Protein AF-A0A9N8DQ97-F1 (afdb_monomer)

Nearest PDB structures (foldseek):
  4y21-assembly1_A  TM=1.994E-01  e=3.669E+00  Rattus norvegicus

Solvent-accessible surface area (backbone atoms only — not comparable to full-atom values): 8991 Å² total; per-residue (Å²): 133,57,67,62,67,54,42,73,73,44,46,84,38,86,92,31,67,88,58,54,68,71,61,48,48,53,50,51,49,53,49,51,49,53,51,52,53,50,52,52,46,58,50,49,53,50,53,50,52,55,51,48,42,69,78,54,60,84,71,64,44,46,99,83,71,44,73,38,59,82,91,30,70,42,50,58,49,49,54,51,38,52,74,69,44,42,72,74,81,33,54,76,64,56,55,42,70,72,40,74,64,43,64,76,41,57,69,72,58,48,55,52,51,55,54,50,52,53,50,49,51,55,48,53,51,44,30,73,75,34,75,67,29,42,52,49,51,54,49,48,52,50,49,53,51,52,46,57,56,48,65,66,53,75,82,109

Secondary structure (DSSP, 8-state):
--HHHHHHHHTTSTTTTT--HHHHHHHHHHHHHHHHHHHHHHHHHHHHHHHHHHHSPPPSB-TTSPBPSTTSHHHHHHHHHHHTTHHHHS-HHHHHHT-HHHHTS-HHHHHHHHHHHHHHHHHHHHHHH-HHHHHHHHHHHHHHHHHHHHHTTTT-

Radius of gyration: 24.28 Å; Cα contacts (8 Å, |Δi|>4): 64; chains: 1; bounding box: 50×43×61 Å

Organism: NCBI:txid568900

Foldseek 3Di:
DQLVVVCVVCCPPPVNVPPDSVNSNVVVVVVVVVVVVVVVVVVVVVVVVVVVCVVPPDDQADPVRAGDCPPFPLLVVLLVCVVVVVVVVDPLVCVCVVDPSSVSDDSVVSVVSNVVSVVVVVLVVCLVPDPVSVVVVVVVVVVVVVVVVVVVVVVD

Sequence (156 aa):
MKAKDVFEHYQDEAAFEKVPWKNFSDRLKRLRNKVVDKNNRSKRDADALVHDRKIYPTQTHNEQGQLRWHGSEAEKLLEKDVDEEKHISMTKIELYNSRLEYQHFNLRVFRGHVYQELKKRKFLAYCKTTKRGKEYGAQQLIINKRRAEAEGSEQS

pLDDT: mean 85.17, std 11.37, range [38.19, 96.69]

Structure (mmCIF, N/CA/C/O backbone):
data_AF-A0A9N8DQ97-F1
#
_entry.id   AF-A0A9N8DQ97-F1
#
loop_
_atom_site.group_PDB
_atom_site.id
_atom_site.type_symbol
_atom_site.label_atom_id
_atom_site.label_alt_id
_atom_site.label_comp_id
_atom_site.label_asym_id
_atom_site.label_entity_id
_atom_site.label_seq_id
_atom_site.pdbx_PDB_ins_code
_atom_site.Cartn_x
_atom_site.Cartn_y
_atom_site.Cartn_z
_atom_site.occupancy
_atom_site.B_iso_or_equiv
_atom_site.auth_seq_id
_atom_site.auth_comp_id
_atom_site.auth_asym_id
_atom_site.auth_atom_id
_atom_site.pdbx_PDB_model_num
ATOM 1 N N . MET A 1 1 ? 6.169 -1.884 -37.553 1.00 71.38 1 MET A N 1
ATOM 2 C CA . MET A 1 1 ? 7.435 -1.193 -37.883 1.00 71.38 1 MET A CA 1
ATOM 3 C C . MET A 1 1 ? 8.509 -2.223 -38.209 1.00 71.38 1 MET A C 1
ATOM 5 O O . MET A 1 1 ? 8.772 -3.109 -37.383 1.00 71.38 1 MET A O 1
ATOM 9 N N . LYS A 1 2 ? 9.062 -2.190 -39.426 1.00 84.94 2 LYS A N 1
ATOM 10 C CA . LYS A 1 2 ? 10.089 -3.152 -39.850 1.00 84.94 2 LYS A CA 1
ATOM 11 C C . LYS A 1 2 ? 11.401 -2.811 -39.145 1.00 84.94 2 LYS A C 1
ATOM 13 O O . LYS A 1 2 ? 11.596 -1.686 -38.710 1.00 84.94 2 LYS A O 1
ATOM 18 N N . ALA A 1 3 ? 12.287 -3.793 -38.975 1.00 85.56 3 ALA A N 1
ATOM 19 C CA . ALA A 1 3 ? 13.555 -3.564 -38.274 1.00 85.56 3 ALA A CA 1
ATOM 20 C C . ALA A 1 3 ? 14.411 -2.481 -38.955 1.00 85.56 3 ALA A C 1
ATOM 22 O O . ALA A 1 3 ? 15.163 -1.798 -38.272 1.00 85.56 3 ALA A O 1
ATOM 23 N N . LYS A 1 4 ? 14.256 -2.326 -40.277 1.00 87.44 4 LYS A N 1
ATOM 24 C CA . LYS A 1 4 ? 15.017 -1.391 -41.109 1.00 87.44 4 LYS A CA 1
ATOM 25 C C . LYS A 1 4 ? 14.626 0.049 -40.808 1.00 87.44 4 LYS A C 1
ATOM 27 O O . LYS A 1 4 ? 15.490 0.823 -40.431 1.00 87.44 4 LYS A O 1
ATOM 32 N N . ASP A 1 5 ? 13.324 0.319 -40.798 1.00 88.00 5 ASP A N 1
ATOM 33 C CA . ASP A 1 5 ? 12.757 1.618 -40.426 1.00 88.00 5 ASP A CA 1
ATOM 34 C C . ASP A 1 5 ? 13.199 2.058 -39.015 1.00 88.00 5 ASP A C 1
ATOM 36 O O . ASP A 1 5 ? 13.471 3.228 -38.780 1.00 88.00 5 ASP A O 1
ATOM 40 N N . VAL A 1 6 ? 13.301 1.114 -38.065 1.00 86.62 6 VAL A N 1
ATOM 41 C CA . VAL A 1 6 ? 13.784 1.412 -36.703 1.00 86.62 6 VAL A CA 1
ATOM 42 C C . VAL A 1 6 ? 15.281 1.736 -36.720 1.00 86.62 6 VAL A C 1
ATOM 44 O O . VAL A 1 6 ? 15.713 2.655 -36.041 1.00 86.62 6 VAL A O 1
ATOM 47 N N . PHE A 1 7 ? 16.088 0.987 -37.471 1.00 86.50 7 PHE A N 1
ATOM 48 C CA . PHE A 1 7 ? 17.532 1.217 -37.518 1.00 86.50 7 PHE A CA 1
ATOM 49 C C . PHE A 1 7 ? 17.883 2.537 -38.198 1.00 86.50 7 PHE A C 1
ATOM 51 O O . PHE A 1 7 ? 18.668 3.291 -37.646 1.00 86.50 7 PHE A O 1
ATOM 58 N N . GLU A 1 8 ? 17.258 2.846 -39.334 1.00 88.19 8 GLU A N 1
ATOM 59 C CA . GLU A 1 8 ? 17.475 4.107 -40.058 1.00 88.19 8 GLU A CA 1
ATOM 60 C C . GLU A 1 8 ? 17.164 5.333 -39.193 1.00 88.19 8 GLU A C 1
ATOM 62 O O . GLU A 1 8 ? 17.811 6.363 -39.333 1.00 88.19 8 GLU A O 1
ATOM 67 N N . HIS A 1 9 ? 16.216 5.209 -38.263 1.00 87.00 9 HIS A N 1
ATOM 68 C CA . HIS A 1 9 ? 15.859 6.286 -37.346 1.00 87.00 9 HIS A CA 1
ATOM 69 C C . HIS A 1 9 ? 16.869 6.491 -36.205 1.00 87.00 9 HIS A C 1
ATOM 71 O O . HIS A 1 9 ? 17.033 7.614 -35.742 1.00 87.00 9 HIS A O 1
ATOM 77 N N . TYR A 1 10 ? 17.532 5.425 -35.741 1.00 84.25 10 TYR A N 1
ATOM 78 C CA . TYR A 1 10 ? 18.405 5.462 -34.556 1.00 84.25 10 TYR A CA 1
ATOM 79 C C . TYR A 1 10 ? 19.900 5.298 -34.868 1.00 84.25 10 TYR A C 1
ATOM 81 O O . TYR A 1 10 ? 20.714 5.405 -33.956 1.00 84.25 10 TYR A O 1
ATOM 89 N N . GLN A 1 11 ? 20.285 5.023 -36.119 1.00 83.31 11 GLN A N 1
ATOM 90 C CA . GLN A 1 11 ? 21.677 4.735 -36.501 1.00 83.31 11 GLN A CA 1
ATOM 91 C C . GLN A 1 11 ? 22.644 5.896 -36.224 1.00 83.31 11 GLN A C 1
ATOM 93 O O . GLN A 1 11 ? 23.804 5.641 -35.913 1.00 83.31 11 GLN A O 1
ATOM 98 N N . ASP A 1 12 ? 22.156 7.138 -36.287 1.00 85.38 12 ASP A N 1
ATOM 99 C CA . ASP A 1 12 ? 22.960 8.352 -36.097 1.00 85.38 12 ASP A CA 1
ATOM 100 C C . ASP A 1 12 ? 23.070 8.776 -34.621 1.00 85.38 12 ASP A C 1
ATOM 102 O O . ASP A 1 12 ? 23.793 9.714 -34.282 1.00 85.38 12 ASP A O 1
ATOM 106 N N . GLU A 1 13 ? 22.373 8.095 -33.704 1.00 87.25 13 GLU A N 1
ATOM 107 C CA . GLU A 1 13 ? 22.544 8.344 -32.276 1.00 87.25 13 GLU A CA 1
ATOM 108 C C . GLU A 1 13 ? 23.869 7.753 -31.780 1.00 87.25 13 GLU A C 1
ATOM 110 O O . GLU A 1 13 ? 24.210 6.600 -32.057 1.00 87.25 13 GLU A O 1
ATOM 115 N N . ALA A 1 14 ? 24.579 8.497 -30.927 1.00 86.69 14 ALA A N 1
ATOM 116 C CA . ALA A 1 14 ? 25.852 8.065 -30.337 1.00 86.69 14 ALA A CA 1
ATOM 117 C C . ALA A 1 14 ? 25.774 6.695 -29.623 1.00 86.69 14 ALA A C 1
ATOM 119 O O . ALA A 1 14 ? 26.767 5.978 -29.511 1.00 86.69 14 ALA A O 1
ATOM 120 N N . ALA A 1 15 ? 24.586 6.294 -29.155 1.00 82.31 15 ALA A N 1
ATOM 121 C CA . ALA A 1 15 ? 24.353 4.988 -28.537 1.00 82.31 15 ALA A CA 1
ATOM 122 C C . ALA A 1 15 ? 24.395 3.804 -29.532 1.00 82.31 15 ALA A C 1
ATOM 124 O O . ALA A 1 15 ? 24.569 2.657 -29.109 1.00 82.31 15 ALA A O 1
ATOM 125 N N . PHE A 1 16 ? 24.248 4.061 -30.836 1.00 81.69 16 PHE A N 1
ATOM 126 C CA . PHE A 1 16 ? 24.131 3.054 -31.896 1.00 81.69 16 PHE A CA 1
ATOM 127 C C . PHE A 1 16 ? 25.207 3.157 -32.987 1.00 81.69 16 PHE A C 1
ATOM 129 O O . PHE A 1 16 ? 25.325 2.220 -33.775 1.00 81.69 16 PHE A O 1
ATOM 136 N N . GLU A 1 17 ? 26.056 4.190 -32.958 1.00 79.00 17 GLU A N 1
ATOM 137 C CA . GLU A 1 17 ? 27.155 4.456 -33.908 1.00 79.00 17 GLU A CA 1
ATOM 138 C C . GLU A 1 17 ? 28.036 3.221 -34.212 1.00 79.00 17 GLU A C 1
ATOM 140 O O . GLU A 1 17 ? 28.497 3.016 -35.332 1.00 79.00 17 GLU A O 1
ATOM 145 N N . LYS A 1 18 ? 28.243 2.341 -33.219 1.00 84.69 18 LYS A N 1
ATOM 146 C CA . LYS A 1 18 ? 29.079 1.127 -33.337 1.00 84.69 18 LYS A CA 1
ATOM 147 C C . LYS A 1 18 ? 28.289 -0.175 -33.469 1.00 84.69 18 LYS A C 1
ATOM 149 O O . LYS A 1 18 ? 28.853 -1.250 -33.257 1.00 84.69 18 LYS A O 1
ATOM 154 N N . VAL A 1 19 ? 26.986 -0.128 -33.746 1.00 84.44 19 VAL A N 1
ATOM 155 C CA . VAL A 1 19 ? 26.135 -1.324 -33.823 1.00 84.44 19 VAL A CA 1
ATOM 156 C C . VAL A 1 19 ? 25.870 -1.691 -35.286 1.00 84.44 19 VAL A C 1
ATOM 158 O O . VAL A 1 19 ? 25.058 -1.047 -35.943 1.00 84.44 19 VAL A O 1
ATOM 161 N N . PRO A 1 20 ? 26.465 -2.782 -35.807 1.00 88.56 20 PRO A N 1
ATOM 162 C CA . PRO A 1 20 ? 26.173 -3.244 -37.159 1.00 88.56 20 PRO A CA 1
ATOM 163 C C . PRO A 1 20 ? 24.703 -3.650 -37.324 1.00 88.56 20 PRO A C 1
ATOM 165 O O . PRO A 1 20 ? 24.128 -4.283 -36.432 1.00 88.56 20 PRO A O 1
ATOM 168 N N . TRP A 1 21 ? 24.138 -3.404 -38.510 1.00 85.44 21 TRP A N 1
ATOM 169 C CA . TRP A 1 21 ? 22.760 -3.762 -38.885 1.00 85.44 21 TRP A CA 1
ATOM 170 C C . TRP A 1 21 ? 22.365 -5.200 -38.499 1.00 85.44 21 TRP A C 1
ATOM 172 O O . TRP A 1 21 ? 21.312 -5.428 -37.899 1.00 85.44 21 TRP A O 1
ATOM 182 N N . LYS A 1 22 ? 23.237 -6.182 -38.774 1.00 87.50 22 LYS A N 1
ATOM 183 C CA . LYS A 1 22 ? 23.000 -7.595 -38.430 1.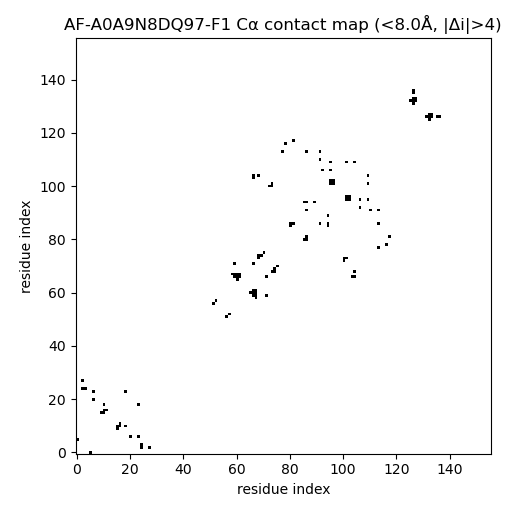00 87.50 22 LYS A CA 1
ATOM 184 C C . LYS A 1 22 ? 22.735 -7.766 -36.931 1.00 87.50 22 LYS A C 1
ATOM 186 O O . LYS A 1 22 ? 21.711 -8.323 -36.542 1.00 87.50 22 LYS A O 1
ATOM 191 N N . ASN A 1 23 ? 23.599 -7.186 -36.098 1.00 88.94 23 ASN A N 1
ATOM 192 C CA . ASN A 1 23 ? 23.476 -7.239 -34.644 1.00 88.94 23 ASN A CA 1
ATOM 193 C C . ASN A 1 23 ? 22.227 -6.502 -34.154 1.00 88.94 23 ASN A C 1
ATOM 195 O O . ASN A 1 23 ? 21.563 -6.981 -33.236 1.00 88.94 23 ASN A O 1
ATOM 199 N N . PHE A 1 24 ? 21.894 -5.358 -34.756 1.00 89.12 24 PHE A N 1
ATOM 200 C CA . PHE A 1 24 ? 20.691 -4.605 -34.413 1.00 89.12 24 PHE A CA 1
ATOM 201 C C . PHE A 1 24 ? 19.419 -5.415 -34.682 1.00 89.12 24 PHE A C 1
ATOM 203 O O . PHE A 1 24 ? 18.582 -5.567 -33.792 1.00 89.12 24 PHE A O 1
ATOM 210 N N . SER A 1 25 ? 19.299 -5.989 -35.882 1.00 90.62 25 SER A N 1
ATOM 211 C CA . SER A 1 25 ? 18.121 -6.759 -36.288 1.00 90.62 25 SER A CA 1
ATOM 212 C C . SER A 1 25 ? 17.887 -7.985 -35.390 1.00 90.62 25 SER A C 1
ATOM 214 O O . SER A 1 25 ? 16.769 -8.190 -34.905 1.00 90.62 25 SER A O 1
ATOM 216 N N . ASP A 1 26 ? 18.949 -8.732 -35.067 1.00 91.19 26 ASP A N 1
ATOM 217 C CA . ASP A 1 26 ? 18.892 -9.893 -34.175 1.00 91.19 26 ASP A CA 1
ATOM 218 C C . ASP A 1 26 ? 18.528 -9.494 -32.739 1.00 91.19 26 ASP A C 1
ATOM 220 O O . ASP A 1 26 ? 17.677 -10.125 -32.103 1.00 91.19 26 ASP A O 1
ATOM 224 N N . ARG A 1 27 ? 19.133 -8.419 -32.215 1.00 90.75 27 ARG A N 1
ATOM 225 C CA . ARG A 1 27 ? 18.832 -7.898 -30.871 1.00 90.75 27 ARG A CA 1
ATOM 226 C C . ARG A 1 27 ? 17.395 -7.392 -30.775 1.00 90.75 27 ARG A C 1
ATOM 228 O O . ARG A 1 27 ? 16.718 -7.706 -29.798 1.00 90.75 27 ARG A O 1
ATOM 235 N N . LEU A 1 28 ? 16.904 -6.678 -31.789 1.00 91.12 28 LEU A N 1
ATOM 236 C CA . LEU A 1 28 ? 15.529 -6.181 -31.841 1.00 91.12 28 LEU A CA 1
ATOM 237 C C . LEU A 1 28 ? 14.521 -7.334 -31.897 1.00 91.12 28 LEU A C 1
ATOM 239 O O . LEU A 1 28 ? 13.516 -7.304 -31.186 1.00 91.12 28 LEU A O 1
ATOM 243 N N . LYS A 1 29 ? 14.799 -8.383 -32.682 1.00 91.56 29 LYS A N 1
ATOM 244 C CA . LYS A 1 29 ? 13.977 -9.603 -32.713 1.00 91.56 29 LYS A CA 1
ATOM 245 C C . LYS A 1 29 ? 13.937 -10.282 -31.342 1.00 91.56 29 LYS A C 1
ATOM 247 O O . LYS A 1 29 ? 12.854 -10.567 -30.837 1.00 91.56 29 LYS A O 1
ATOM 252 N N . ARG A 1 30 ? 15.096 -10.482 -30.703 1.00 90.62 30 ARG A N 1
ATOM 253 C CA . ARG A 1 30 ? 15.182 -11.057 -29.347 1.00 90.62 30 ARG A CA 1
ATOM 254 C C . ARG A 1 30 ? 14.431 -10.216 -28.316 1.00 90.62 30 ARG A C 1
ATOM 256 O O . ARG A 1 30 ? 13.737 -10.774 -27.471 1.00 90.62 30 ARG A O 1
ATOM 263 N N . LEU A 1 31 ? 14.538 -8.889 -28.390 1.00 90.06 31 LEU A N 1
ATOM 264 C CA . LEU A 1 31 ? 13.819 -7.975 -27.505 1.00 90.06 31 LEU A CA 1
ATOM 265 C C . LEU A 1 31 ? 12.304 -8.097 -27.690 1.00 90.06 31 LEU A C 1
ATOM 267 O O . LEU A 1 31 ? 11.589 -8.237 -26.701 1.00 90.06 31 LEU A O 1
ATOM 271 N N . ARG A 1 32 ? 11.822 -8.097 -28.939 1.00 91.50 32 ARG A N 1
ATOM 272 C CA . ARG A 1 32 ? 10.397 -8.277 -29.257 1.00 91.50 32 ARG A CA 1
ATOM 273 C C . ARG A 1 32 ? 9.872 -9.601 -28.718 1.00 91.50 32 ARG A C 1
ATOM 275 O O . ARG A 1 32 ? 8.871 -9.588 -28.010 1.00 91.50 32 ARG A O 1
ATOM 282 N N . ASN A 1 33 ? 10.581 -10.701 -28.961 1.00 89.56 33 ASN A N 1
ATOM 283 C CA . ASN A 1 33 ? 10.213 -12.010 -28.419 1.00 89.56 33 ASN A CA 1
ATOM 284 C C . ASN A 1 33 ? 10.146 -11.967 -26.889 1.00 89.56 33 ASN A C 1
ATOM 286 O O . ASN A 1 33 ? 9.133 -12.330 -26.314 1.00 89.56 33 ASN A O 1
ATOM 290 N N . LYS A 1 34 ? 11.157 -11.395 -26.223 1.00 87.38 34 LYS A N 1
ATOM 291 C CA . LYS A 1 34 ? 11.168 -11.258 -24.760 1.00 87.38 34 LYS A CA 1
ATOM 292 C C . LYS A 1 34 ? 9.995 -10.427 -24.229 1.00 87.38 34 LYS A C 1
ATOM 294 O O . LYS A 1 34 ? 9.504 -10.709 -23.139 1.00 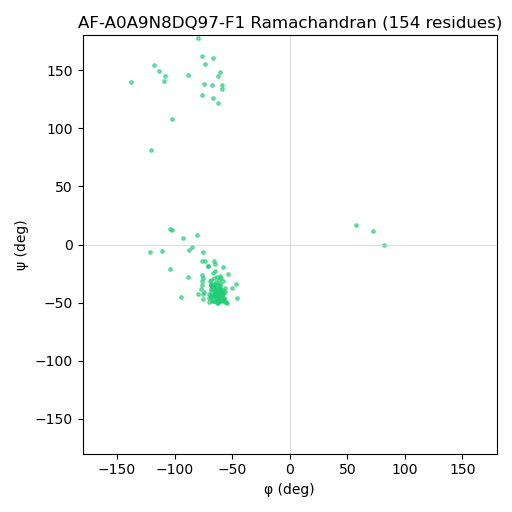87.38 34 LYS A O 1
ATOM 299 N N . VAL A 1 35 ? 9.569 -9.388 -24.948 1.00 86.00 35 VAL A N 1
ATOM 300 C CA . VAL A 1 35 ? 8.395 -8.579 -24.582 1.00 86.00 35 VAL A CA 1
ATOM 301 C C . VAL A 1 35 ? 7.106 -9.380 -24.770 1.00 86.00 35 VAL A C 1
ATOM 303 O O . VAL A 1 35 ? 6.288 -9.410 -23.854 1.00 86.00 35 VAL A O 1
ATOM 306 N N . VAL A 1 36 ? 6.950 -10.069 -25.904 1.00 83.44 36 VAL A N 1
ATOM 307 C CA . VAL A 1 36 ? 5.790 -10.930 -26.190 1.00 83.44 36 VAL A CA 1
ATOM 308 C C . VAL A 1 36 ? 5.687 -12.067 -25.172 1.00 83.44 36 VAL A C 1
ATOM 310 O O . VAL A 1 36 ? 4.633 -12.251 -24.569 1.00 83.44 36 VAL A O 1
ATOM 313 N N . ASP A 1 37 ? 6.787 -12.765 -24.897 1.00 78.44 37 ASP A N 1
ATOM 314 C CA . ASP A 1 37 ? 6.845 -13.858 -23.924 1.00 78.44 37 ASP A CA 1
ATOM 315 C C . ASP A 1 37 ? 6.501 -13.375 -22.513 1.00 78.44 37 ASP A C 1
ATOM 317 O O . ASP A 1 37 ? 5.727 -14.020 -21.803 1.00 78.44 37 ASP A O 1
ATOM 321 N N . LYS A 1 38 ? 7.019 -12.206 -22.106 1.00 73.75 38 LYS A N 1
ATOM 322 C CA . LYS A 1 38 ? 6.655 -11.575 -20.827 1.00 73.75 38 LYS A CA 1
ATOM 323 C C . LYS A 1 38 ? 5.169 -11.231 -20.762 1.00 73.75 38 LYS A C 1
ATOM 325 O O . LYS A 1 38 ? 4.560 -11.441 -19.715 1.00 73.75 38 LYS A O 1
ATOM 330 N N . ASN A 1 39 ? 4.596 -10.723 -21.851 1.00 74.56 39 ASN A N 1
ATOM 331 C CA . ASN A 1 39 ? 3.176 -10.389 -21.913 1.00 74.56 39 ASN A CA 1
ATOM 332 C C . ASN A 1 39 ? 2.306 -11.652 -21.797 1.00 74.56 39 ASN A C 1
ATOM 334 O O . ASN A 1 39 ? 1.365 -11.700 -21.009 1.00 74.56 39 ASN A O 1
ATOM 338 N N . ASN A 1 40 ? 2.691 -12.720 -22.498 1.00 80.25 40 ASN A N 1
ATOM 339 C CA . ASN A 1 40 ? 2.015 -14.013 -22.429 1.00 80.25 40 ASN A CA 1
ATOM 340 C C . ASN A 1 40 ? 2.158 -14.680 -21.060 1.00 80.25 40 ASN A C 1
ATOM 342 O O . ASN A 1 40 ? 1.240 -15.364 -20.620 1.00 80.25 40 ASN A O 1
ATOM 346 N N . ARG A 1 41 ? 3.291 -14.505 -20.371 1.00 78.19 41 ARG A N 1
ATOM 347 C CA . ARG A 1 41 ? 3.455 -14.982 -18.993 1.00 78.19 41 ARG A CA 1
ATOM 348 C C . ARG A 1 41 ? 2.514 -14.249 -18.039 1.00 78.19 41 ARG A C 1
ATOM 350 O O . ARG A 1 41 ? 1.780 -14.905 -17.323 1.00 78.19 41 ARG A O 1
ATOM 357 N N . SER A 1 42 ? 2.459 -12.916 -18.098 1.00 80.88 42 SER A N 1
ATOM 358 C CA . SER A 1 42 ? 1.554 -12.141 -17.235 1.00 80.88 42 SER A CA 1
ATOM 359 C C . SER A 1 42 ? 0.089 -12.539 -17.413 1.00 80.88 42 SER A C 1
ATOM 361 O O . SER A 1 42 ? -0.646 -12.583 -16.432 1.00 80.88 42 SER A O 1
ATOM 363 N N . LYS A 1 43 ? -0.336 -12.812 -18.654 1.00 86.25 43 LYS A N 1
ATOM 364 C CA . LYS A 1 43 ? -1.697 -13.278 -18.933 1.00 86.25 43 LYS A CA 1
ATO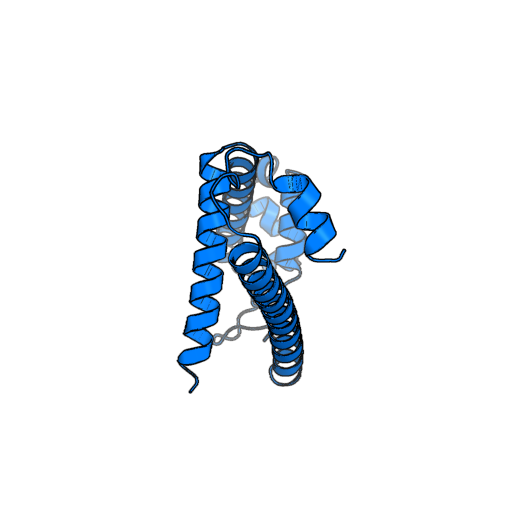M 365 C C . LYS A 1 43 ? -1.938 -14.685 -18.381 1.00 86.25 43 LYS A C 1
ATOM 367 O O . LYS A 1 43 ? -2.917 -14.887 -17.679 1.00 86.25 43 LYS A O 1
ATOM 372 N N . ARG A 1 44 ? -1.024 -15.626 -18.645 1.00 87.19 44 ARG A N 1
ATOM 373 C CA . ARG A 1 44 ? -1.121 -17.001 -18.130 1.00 87.19 44 ARG A CA 1
ATOM 374 C C . ARG A 1 44 ? -1.160 -17.050 -16.604 1.00 87.19 44 ARG A C 1
ATOM 376 O O . ARG A 1 44 ? -2.004 -17.748 -16.061 1.00 87.19 44 ARG A O 1
ATOM 383 N N . ASP A 1 45 ? -0.307 -16.280 -15.933 1.00 88.50 45 ASP A N 1
ATOM 384 C CA . ASP A 1 45 ? -0.268 -16.215 -14.468 1.00 88.50 45 ASP A CA 1
ATOM 385 C C . ASP A 1 45 ? -1.586 -15.635 -13.913 1.00 88.50 45 ASP A C 1
ATOM 387 O O . ASP A 1 45 ? -2.111 -16.126 -12.916 1.00 88.50 45 ASP A O 1
ATOM 391 N N . ALA A 1 46 ? -2.165 -14.626 -14.578 1.00 88.56 46 ALA A N 1
ATOM 392 C CA . ALA A 1 46 ? -3.467 -14.077 -14.199 1.00 88.56 46 ALA A CA 1
ATOM 393 C C . ALA A 1 46 ? -4.607 -15.092 -14.392 1.00 88.56 46 ALA A C 1
ATOM 395 O O . ALA A 1 46 ? -5.444 -15.239 -13.501 1.00 88.56 46 ALA A O 1
ATOM 396 N N . ASP A 1 47 ? -4.624 -15.811 -15.518 1.00 91.19 47 ASP A N 1
ATOM 397 C CA . ASP A 1 47 ? -5.627 -16.840 -15.814 1.00 91.19 47 ASP A CA 1
ATOM 398 C C . ASP A 1 47 ? -5.531 -18.017 -14.821 1.00 91.19 47 ASP A C 1
ATOM 400 O O . ASP A 1 47 ? -6.556 -18.469 -14.306 1.00 91.19 47 ASP A O 1
ATOM 404 N N . ALA A 1 48 ? -4.311 -18.459 -14.489 1.00 91.31 48 ALA A N 1
ATOM 405 C CA . ALA A 1 48 ? -4.057 -19.492 -13.482 1.00 91.31 48 ALA A CA 1
ATOM 406 C C . ALA A 1 48 ? -4.534 -19.051 -12.092 1.00 91.31 48 ALA A C 1
ATOM 408 O O . ALA A 1 48 ? -5.286 -19.762 -11.437 1.00 91.31 48 ALA A O 1
ATOM 409 N N . LEU A 1 49 ? -4.214 -17.822 -11.679 1.00 88.81 49 LEU A N 1
ATOM 410 C CA . LEU A 1 49 ? -4.651 -17.289 -10.390 1.00 88.81 49 LEU A CA 1
ATOM 411 C C . LEU A 1 49 ? -6.181 -17.158 -10.304 1.00 88.81 49 LEU A C 1
ATOM 413 O O . LEU A 1 49 ? -6.769 -17.413 -9.252 1.00 88.81 49 LEU A O 1
ATOM 417 N N . VAL A 1 50 ? -6.853 -16.777 -11.395 1.00 90.12 50 VAL A N 1
ATOM 418 C CA . VAL A 1 50 ? -8.325 -16.754 -11.460 1.00 90.12 50 VAL A CA 1
ATOM 419 C C . VAL A 1 50 ? -8.902 -18.162 -11.344 1.00 90.12 50 VAL A C 1
ATOM 421 O O . VAL A 1 50 ? -9.897 -18.348 -10.643 1.00 90.12 50 VAL A O 1
ATOM 424 N N . HIS A 1 51 ? -8.303 -19.142 -12.017 1.00 93.38 51 HIS A N 1
ATOM 425 C CA . HIS A 1 51 ? -8.691 -20.544 -11.911 1.00 93.38 51 HIS A CA 1
ATOM 426 C C . HIS A 1 51 ? -8.526 -21.067 -10.477 1.00 93.38 51 HIS A C 1
ATOM 428 O O . HIS A 1 51 ? -9.480 -21.587 -9.900 1.00 93.38 51 HIS A O 1
ATOM 434 N N . ASP A 1 52 ? -7.376 -20.828 -9.856 1.00 91.56 52 ASP A N 1
ATOM 435 C CA . ASP A 1 52 ? -7.080 -21.315 -8.510 1.00 91.56 52 ASP A CA 1
ATOM 436 C C . ASP A 1 52 ? -7.985 -20.669 -7.467 1.00 91.56 52 ASP A C 1
ATOM 438 O O . ASP A 1 52 ? -8.469 -21.348 -6.569 1.00 91.56 52 ASP 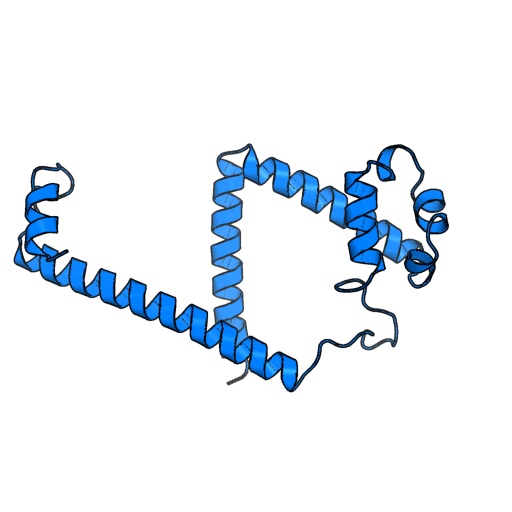A O 1
ATOM 442 N N . ARG A 1 53 ? -8.330 -19.385 -7.628 1.00 88.56 53 ARG A N 1
ATOM 443 C CA . ARG A 1 53 ? -9.328 -18.717 -6.776 1.00 88.56 53 ARG A CA 1
ATOM 444 C C . ARG A 1 53 ? -10.742 -19.283 -6.918 1.00 88.56 53 ARG A C 1
ATOM 446 O O . ARG A 1 53 ? -11.541 -19.092 -6.004 1.00 88.56 53 ARG A O 1
ATOM 453 N N . LYS A 1 54 ? -11.078 -19.934 -8.040 1.00 90.81 54 LYS A N 1
ATOM 454 C CA . LYS A 1 54 ? -12.365 -20.639 -8.196 1.00 90.81 54 LYS A CA 1
ATOM 455 C C . LYS A 1 54 ? -12.364 -21.971 -7.453 1.00 90.81 54 LYS A C 1
ATOM 457 O O . LYS A 1 54 ? -13.390 -22.326 -6.886 1.00 90.81 54 LYS A O 1
ATOM 462 N N . ILE A 1 55 ? -11.239 -22.685 -7.459 1.00 93.19 55 ILE A N 1
ATOM 463 C CA . ILE A 1 55 ? -11.092 -23.962 -6.744 1.00 93.19 55 ILE A CA 1
ATOM 464 C C . ILE A 1 55 ? -10.952 -23.719 -5.236 1.00 93.19 55 ILE A C 1
ATOM 466 O O . ILE A 1 55 ? -11.594 -24.389 -4.431 1.00 93.19 55 ILE A O 1
ATOM 470 N N . TYR A 1 56 ? -10.155 -22.720 -4.863 1.00 88.19 56 TYR A N 1
ATOM 471 C CA . TYR A 1 56 ? -9.829 -22.345 -3.492 1.00 88.19 56 TYR A CA 1
ATOM 472 C C . TYR A 1 56 ? -10.260 -20.895 -3.233 1.00 88.19 56 TYR A C 1
ATOM 474 O O . TYR A 1 56 ? -9.444 -19.967 -3.315 1.00 88.19 56 TYR A O 1
ATOM 482 N N . PRO A 1 57 ? -11.554 -20.659 -2.944 1.00 85.69 57 PRO A N 1
ATOM 483 C CA . PRO A 1 57 ? -12.039 -19.321 -2.647 1.00 85.69 57 PRO A CA 1
ATOM 484 C C . PRO A 1 57 ? -11.341 -18.750 -1.411 1.00 85.69 57 PRO A C 1
ATOM 486 O O . PRO A 1 57 ? -10.969 -19.465 -0.480 1.00 85.69 57 PRO A O 1
ATOM 489 N N . THR A 1 58 ? -11.176 -17.425 -1.391 1.00 84.06 58 THR A N 1
ATOM 490 C CA . THR A 1 58 ? -10.584 -16.742 -0.236 1.00 84.06 58 THR A CA 1
ATOM 491 C C . THR A 1 58 ? -11.461 -16.963 0.989 1.00 84.06 58 THR A C 1
ATOM 493 O O . THR A 1 58 ? -12.640 -16.610 0.988 1.00 84.06 58 THR A O 1
ATOM 496 N N . GLN A 1 59 ? -10.877 -17.539 2.035 1.00 86.88 59 GLN A N 1
ATOM 497 C CA . GLN A 1 59 ? -11.587 -17.794 3.279 1.00 86.88 59 GLN A CA 1
ATOM 498 C C . GLN A 1 59 ? -11.945 -16.476 3.973 1.00 86.88 59 GLN A C 1
ATOM 500 O O . GLN A 1 59 ? -11.140 -15.541 4.044 1.00 86.88 59 GLN A O 1
ATOM 505 N N . THR A 1 60 ? -13.171 -16.409 4.486 1.00 86.75 60 THR A N 1
ATOM 506 C CA . THR A 1 60 ? -13.689 -15.249 5.224 1.00 86.75 60 THR A CA 1
ATOM 507 C C . THR A 1 60 ? -13.139 -15.175 6.644 1.00 86.75 60 THR A C 1
ATOM 509 O O . THR A 1 60 ? -13.014 -14.084 7.195 1.00 86.75 60 THR A O 1
ATOM 512 N N . HIS A 1 61 ? -12.767 -16.319 7.216 1.00 89.75 61 HIS A N 1
ATOM 513 C CA . HIS A 1 61 ? -12.214 -16.441 8.559 1.00 89.75 61 HIS A CA 1
ATOM 514 C C . HIS A 1 61 ? -10.793 -17.006 8.495 1.00 89.75 61 HIS A C 1
ATOM 516 O O . HIS A 1 61 ? -10.428 -17.678 7.532 1.00 89.75 61 HIS A O 1
ATOM 522 N N . ASN A 1 62 ? -9.980 -16.700 9.501 1.00 85.88 62 ASN A N 1
ATOM 523 C CA . ASN A 1 62 ? -8.665 -17.306 9.674 1.00 85.88 62 ASN A CA 1
ATOM 524 C C . ASN A 1 62 ? -8.778 -18.711 10.302 1.00 85.88 62 ASN A C 1
ATOM 526 O O . ASN A 1 62 ? -9.860 -19.153 10.684 1.00 85.88 62 ASN A O 1
ATOM 530 N N . GLU A 1 63 ? -7.640 -19.389 10.467 1.00 84.88 63 GLU A N 1
ATOM 531 C CA . GLU A 1 63 ? -7.544 -20.716 11.103 1.00 84.88 63 GLU A CA 1
ATOM 532 C C . GLU A 1 63 ? -8.087 -20.749 12.545 1.00 84.88 63 GLU A C 1
ATOM 534 O O . GLU A 1 63 ? -8.426 -21.807 13.062 1.00 84.88 63 GLU A O 1
ATOM 539 N N . GLN A 1 64 ? -8.203 -19.584 13.190 1.00 84.94 64 GLN A N 1
ATOM 540 C CA . GLN A 1 64 ? -8.756 -19.421 14.536 1.00 84.94 64 GLN A CA 1
ATOM 541 C C . GLN A 1 64 ? -10.264 -19.109 14.530 1.00 84.94 64 GLN A C 1
ATOM 543 O O . GLN A 1 64 ? -10.827 -18.798 15.577 1.00 84.94 64 GLN A O 1
ATOM 548 N N . GLY A 1 65 ? -10.920 -19.136 13.365 1.00 84.56 65 GLY A N 1
ATOM 549 C CA . GLY A 1 65 ? -12.339 -18.807 13.217 1.00 84.56 65 GLY A CA 1
ATOM 550 C C . GLY A 1 65 ? -12.662 -17.317 13.372 1.00 84.56 65 GLY A C 1
ATOM 551 O O . GLY A 1 65 ? -13.829 -16.955 13.480 1.00 84.56 65 GLY A O 1
ATOM 552 N N . GLN A 1 66 ? -11.661 -16.435 13.386 1.00 86.12 66 GLN A N 1
ATOM 553 C CA . GLN A 1 66 ? -11.852 -14.985 13.461 1.00 86.12 66 GLN A CA 1
ATOM 554 C C . GLN A 1 66 ? -12.003 -14.400 12.064 1.00 86.12 66 GLN A C 1
ATOM 556 O O . GLN A 1 66 ? -11.340 -14.844 11.126 1.00 86.12 66 GLN A O 1
ATOM 561 N N . LEU A 1 67 ? -12.826 -13.361 11.932 1.00 90.12 67 LEU A N 1
ATOM 562 C CA . LEU A 1 67 ? -13.016 -12.686 10.656 1.00 90.12 67 LEU A CA 1
ATOM 563 C C . LEU A 1 67 ? -11.678 -12.145 10.135 1.00 90.12 67 LEU A C 1
ATOM 565 O O . LEU A 1 67 ? -10.888 -11.541 10.866 1.00 90.12 67 LEU A O 1
ATOM 569 N N . ARG A 1 68 ? -11.409 -12.372 8.853 1.00 91.44 68 ARG A N 1
ATOM 570 C CA . ARG A 1 68 ? -10.208 -11.873 8.191 1.00 91.44 68 ARG A CA 1
ATOM 571 C C . ARG A 1 68 ? -10.370 -10.382 7.909 1.00 91.44 68 ARG A C 1
ATOM 573 O O . ARG A 1 68 ? -11.345 -9.980 7.288 1.00 91.44 68 ARG A O 1
ATOM 580 N N . TRP A 1 69 ? -9.395 -9.564 8.315 1.00 92.62 69 TRP A N 1
ATOM 581 C CA . TRP A 1 69 ? -9.428 -8.119 8.046 1.00 92.62 69 TRP A CA 1
ATOM 582 C C . TRP A 1 69 ? -9.379 -7.817 6.546 1.00 92.62 69 TRP A C 1
ATOM 584 O O . TRP A 1 69 ? -10.210 -7.080 6.023 1.00 92.62 69 TRP A O 1
ATOM 594 N N . HIS A 1 70 ? -8.422 -8.422 5.843 1.00 90.12 70 HIS A N 1
ATOM 595 C CA . HIS A 1 70 ? -8.225 -8.180 4.419 1.00 90.12 70 HIS A CA 1
ATOM 596 C C . HIS A 1 70 ? -9.397 -8.702 3.586 1.00 90.12 70 HIS A C 1
ATOM 598 O O . HIS A 1 70 ? -9.734 -9.888 3.648 1.00 90.12 70 HIS A O 1
ATOM 604 N N . GLY A 1 71 ? -9.969 -7.827 2.764 1.00 87.25 71 GLY A N 1
ATOM 605 C CA . GLY A 1 71 ? -11.163 -8.085 1.964 1.00 87.25 71 GLY A CA 1
ATOM 606 C C . GLY A 1 71 ? -12.480 -7.927 2.727 1.00 87.25 71 GLY A C 1
ATOM 607 O O . GLY A 1 71 ? -13.533 -8.099 2.117 1.00 87.25 71 GLY A O 1
ATOM 608 N N . SER A 1 72 ? -12.445 -7.594 4.022 1.00 92.31 72 SER A N 1
ATOM 609 C CA . SER A 1 72 ? -13.655 -7.310 4.799 1.00 92.31 72 SER A 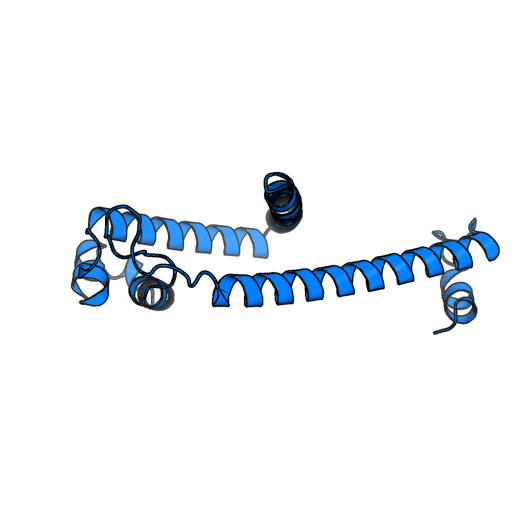CA 1
ATOM 610 C C . SER A 1 72 ? -14.228 -5.927 4.486 1.00 92.31 72 SER A C 1
ATOM 612 O O . SER A 1 72 ? -13.535 -5.033 3.994 1.00 92.31 72 SER A O 1
ATOM 614 N N . GLU A 1 73 ? -15.497 -5.718 4.838 1.00 93.94 73 GLU A N 1
ATOM 615 C CA . GLU A 1 73 ? -16.114 -4.390 4.764 1.00 93.94 73 GLU A CA 1
ATOM 616 C C . GLU A 1 73 ? -15.445 -3.388 5.717 1.00 93.94 73 GLU A C 1
ATOM 618 O O . GLU A 1 73 ? -15.301 -2.221 5.366 1.00 93.94 73 GLU A O 1
ATOM 623 N N . ALA A 1 74 ? -14.938 -3.836 6.872 1.00 95.19 74 ALA A N 1
ATOM 624 C CA . ALA A 1 74 ? -14.211 -2.978 7.808 1.00 95.19 74 ALA A CA 1
ATOM 625 C C . ALA A 1 74 ? -12.942 -2.367 7.191 1.00 95.19 74 ALA A C 1
ATOM 627 O O . ALA A 1 74 ? -12.652 -1.198 7.427 1.00 95.19 74 ALA A O 1
ATOM 628 N N . GLU A 1 75 ? -12.205 -3.113 6.363 1.00 95.75 75 GLU A N 1
ATOM 629 C CA . GLU A 1 75 ? -11.036 -2.570 5.659 1.00 95.75 75 GLU A CA 1
ATOM 630 C C . GLU A 1 75 ? -11.445 -1.447 4.696 1.00 95.75 75 GLU A C 1
ATOM 632 O O . GLU A 1 75 ? -10.886 -0.352 4.752 1.00 95.75 75 GLU A O 1
ATOM 637 N N . LYS A 1 76 ? -12.475 -1.682 3.873 1.00 95.69 76 LYS A N 1
ATOM 638 C CA . LYS A 1 76 ? -12.981 -0.693 2.905 1.00 95.69 76 LYS A CA 1
ATOM 639 C C . LYS A 1 76 ? -13.514 0.564 3.591 1.00 95.69 76 LYS A C 1
ATOM 641 O O . LYS A 1 76 ? -13.315 1.674 3.102 1.00 95.69 76 LYS A O 1
ATOM 646 N N . LEU A 1 77 ? -14.228 0.391 4.701 1.00 96.56 77 LEU A N 1
ATOM 647 C CA . LEU A 1 77 ? -14.772 1.496 5.484 1.00 96.56 77 LEU A CA 1
ATOM 648 C C . LEU A 1 77 ? -13.658 2.298 6.153 1.00 96.56 77 LEU A C 1
ATOM 650 O O . LEU A 1 77 ? -13.720 3.526 6.135 1.00 96.56 77 LEU A O 1
ATOM 654 N N . LEU A 1 78 ? -12.617 1.631 6.659 1.00 96.62 78 LEU A N 1
ATOM 655 C CA . LEU A 1 78 ? -11.476 2.315 7.253 1.00 96.62 78 LEU A CA 1
ATOM 656 C C . LEU A 1 78 ? -10.723 3.141 6.208 1.00 96.62 78 LEU A C 1
ATOM 658 O O . LEU A 1 78 ? -10.354 4.273 6.499 1.00 96.62 78 LEU A O 1
ATOM 662 N N . GLU A 1 79 ? -10.517 2.620 4.995 1.00 95.69 79 GLU A N 1
ATOM 663 C CA . GLU A 1 79 ? -9.900 3.400 3.915 1.00 95.69 79 GLU A CA 1
ATOM 664 C C . GLU A 1 79 ? -10.693 4.690 3.639 1.00 95.69 79 GLU A C 1
ATOM 666 O O . GLU A 1 79 ? -10.104 5.771 3.627 1.00 95.69 79 GLU A O 1
ATOM 671 N N . LYS A 1 80 ? -12.027 4.602 3.544 1.00 96.06 80 LYS A N 1
ATOM 672 C CA . LYS A 1 80 ? -12.897 5.779 3.374 1.00 96.06 80 LYS A CA 1
ATOM 673 C C . LYS A 1 80 ? -12.839 6.738 4.562 1.00 96.06 80 LYS A C 1
ATOM 675 O O . LYS A 1 80 ? -12.698 7.938 4.374 1.00 96.06 80 LYS A O 1
ATOM 680 N N . ASP A 1 81 ? -12.903 6.231 5.790 1.00 95.62 81 ASP A N 1
ATOM 681 C CA . ASP A 1 81 ? -12.847 7.077 6.987 1.00 95.62 81 ASP A CA 1
ATOM 682 C C . ASP A 1 81 ? -11.482 7.769 7.143 1.00 95.62 81 ASP A C 1
ATOM 684 O O . ASP A 1 81 ? -11.391 8.864 7.701 1.00 95.62 81 ASP A O 1
ATOM 688 N N . VAL A 1 82 ? -10.403 7.156 6.646 1.00 94.19 82 VAL A N 1
ATOM 689 C CA . VAL A 1 82 ? -9.083 7.791 6.602 1.00 94.19 82 VAL A CA 1
ATOM 690 C C . VAL A 1 82 ? -9.005 8.828 5.474 1.00 94.19 82 VAL A C 1
ATOM 692 O O . VAL A 1 82 ? -8.364 9.858 5.687 1.00 94.19 82 VAL A O 1
ATOM 695 N N . ASP A 1 83 ? -9.667 8.611 4.329 1.00 93.75 83 ASP A N 1
ATOM 696 C CA . ASP A 1 83 ? -9.833 9.626 3.267 1.00 93.75 83 ASP A CA 1
ATOM 697 C C . ASP A 1 83 ? -10.627 10.845 3.750 1.00 93.75 83 ASP A C 1
ATOM 699 O O . ASP A 1 83 ? -10.278 11.974 3.423 1.00 93.75 83 ASP A O 1
ATOM 703 N N . GLU A 1 84 ? -11.644 10.623 4.579 1.00 94.75 84 GLU A N 1
ATOM 704 C CA . GLU A 1 84 ? -12.456 11.662 5.225 1.00 94.75 84 GLU A CA 1
ATOM 705 C C . GLU A 1 84 ? -11.787 12.264 6.477 1.00 94.75 84 GLU A C 1
ATOM 707 O O . GLU A 1 84 ? -12.424 12.993 7.233 1.00 94.75 84 GLU A O 1
ATOM 712 N N . GLU A 1 85 ? -10.520 11.929 6.745 1.00 93.62 85 GLU A N 1
ATOM 713 C CA . GLU A 1 85 ? -9.732 12.433 7.880 1.00 93.62 85 GLU A CA 1
ATOM 714 C C . GLU A 1 85 ? -10.341 12.179 9.277 1.00 93.62 85 GLU A C 1
ATOM 716 O O . GLU A 1 85 ? -9.872 12.720 10.280 1.00 93.62 85 GLU A O 1
ATOM 721 N N . LYS A 1 86 ? -11.310 11.262 9.407 1.00 92.00 86 LYS A N 1
ATOM 722 C CA . LYS A 1 86 ? -11.950 10.934 10.697 1.00 92.00 86 LYS A CA 1
ATOM 723 C C . LYS A 1 86 ? -10.977 10.395 11.738 1.00 92.00 86 LYS A C 1
ATOM 725 O O . LYS A 1 86 ? -11.172 10.559 12.935 1.00 92.00 86 LYS A O 1
ATOM 730 N N . HIS A 1 87 ? -9.891 9.773 11.293 1.00 90.00 87 HIS A N 1
ATOM 731 C CA . HIS A 1 87 ? -8.804 9.316 12.161 1.00 90.00 87 HIS A CA 1
ATOM 732 C C . HIS A 1 87 ? -8.020 10.458 12.845 1.00 90.00 87 HIS A C 1
ATOM 734 O O . HIS A 1 87 ? -7.233 10.185 13.759 1.00 90.00 87 HIS A O 1
ATOM 740 N N . ILE A 1 88 ? -8.188 11.701 12.373 1.00 91.69 88 ILE A N 1
ATOM 741 C CA . ILE A 1 88 ? -7.620 12.930 12.944 1.00 91.69 88 ILE A CA 1
ATOM 742 C C . IL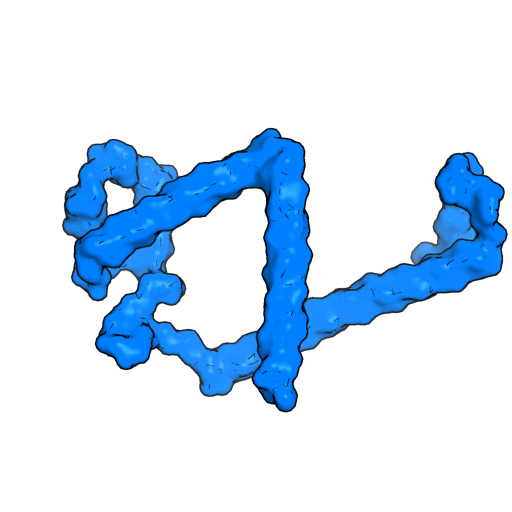E A 1 88 ? -8.636 13.581 13.883 1.00 91.69 88 ILE A C 1
ATOM 744 O O . ILE A 1 88 ? -8.268 13.974 14.988 1.00 91.69 88 ILE A O 1
ATOM 748 N N . SER A 1 89 ? -9.900 13.676 13.456 1.00 92.44 89 SER A N 1
ATOM 749 C CA . SER A 1 89 ? -10.961 14.322 14.237 1.00 92.44 89 SER A CA 1
ATOM 750 C C . SER A 1 89 ? -11.454 13.476 15.413 1.00 92.44 89 SER A C 1
ATOM 752 O O . SER A 1 89 ? -11.886 14.034 16.418 1.00 92.44 89 SER A O 1
ATOM 754 N N . MET A 1 90 ? -11.373 12.147 15.311 1.00 93.94 90 MET A N 1
ATOM 755 C CA . MET A 1 90 ? -11.847 11.204 16.324 1.00 93.94 90 MET A CA 1
ATOM 756 C C . MET A 1 90 ? -10.691 10.431 16.951 1.00 93.94 90 MET A C 1
ATOM 758 O O . MET A 1 90 ? -9.690 10.079 16.312 1.00 93.94 90 MET A O 1
ATOM 762 N N . THR A 1 91 ? -10.853 10.064 18.220 1.00 93.75 91 THR A N 1
ATOM 763 C CA . THR A 1 91 ? -9.991 9.056 18.830 1.00 93.75 91 THR A CA 1
ATOM 764 C C . THR A 1 91 ? -10.233 7.687 18.189 1.00 93.75 91 THR A C 1
ATOM 766 O O . THR A 1 91 ? -11.268 7.402 17.594 1.00 93.75 91 THR A O 1
ATOM 769 N N . LYS A 1 92 ? -9.274 6.770 18.346 1.00 93.06 92 LYS A N 1
ATOM 770 C CA . LYS A 1 92 ? -9.357 5.431 17.738 1.00 93.06 92 LYS A CA 1
ATOM 771 C C . LYS A 1 92 ? -10.487 4.594 18.348 1.00 93.06 92 LYS A C 1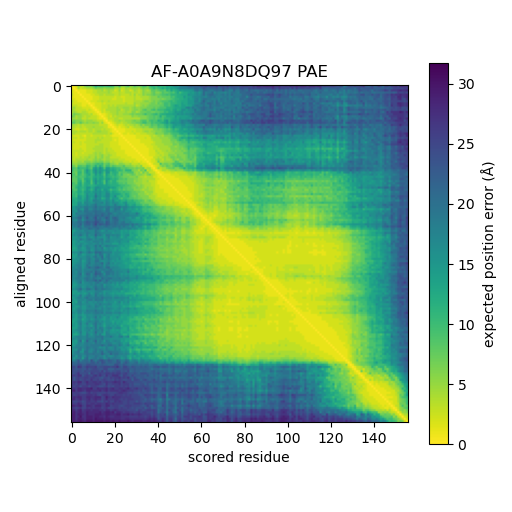
ATOM 773 O O . LYS A 1 92 ? -10.950 3.659 17.711 1.00 93.06 92 LYS A O 1
ATOM 778 N N . ILE A 1 93 ? -10.886 4.900 19.586 1.00 95.31 93 ILE A N 1
ATOM 779 C CA . ILE A 1 93 ? -12.015 4.249 20.263 1.00 95.31 93 ILE A CA 1
ATOM 780 C C . ILE A 1 93 ? -13.328 4.780 19.700 1.00 95.31 93 ILE A C 1
ATOM 782 O O . ILE A 1 93 ? -14.199 3.991 19.361 1.00 95.31 93 ILE A O 1
ATOM 786 N N . GLU A 1 94 ? -13.459 6.097 19.558 1.00 95.81 94 GLU A N 1
ATOM 787 C CA . GLU A 1 94 ? -14.653 6.700 18.959 1.00 95.81 94 GLU A CA 1
ATOM 788 C C . GLU A 1 94 ? -14.818 6.253 17.508 1.00 95.81 94 GLU A C 1
ATOM 790 O O . GLU A 1 94 ? -15.911 5.859 17.115 1.00 95.81 94 GLU A O 1
ATOM 795 N N . LEU A 1 95 ? -13.729 6.226 16.732 1.00 95.44 95 LEU A N 1
ATOM 796 C CA . LEU A 1 95 ? -13.750 5.719 15.364 1.00 95.44 95 LEU A CA 1
ATOM 797 C C . LEU A 1 95 ? -14.187 4.2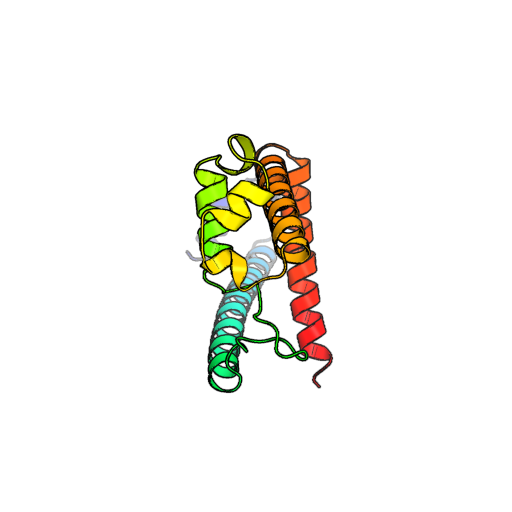49 15.327 1.00 95.44 95 LEU A C 1
ATOM 799 O O . LEU A 1 95 ? -15.034 3.891 14.518 1.00 95.44 95 LEU A O 1
ATOM 803 N N . TYR A 1 96 ? -13.676 3.413 16.233 1.00 96.69 96 TYR A N 1
ATOM 804 C CA . TYR A 1 96 ? -14.092 2.013 16.355 1.00 96.69 96 TYR A CA 1
ATOM 805 C C . TYR A 1 96 ? -15.583 1.869 16.697 1.00 96.69 96 TYR A C 1
ATOM 807 O O . TYR A 1 96 ? -16.276 1.049 16.105 1.00 96.69 96 TYR A O 1
ATOM 815 N N . ASN A 1 97 ? -16.093 2.696 17.608 1.00 96.00 97 ASN A N 1
ATOM 816 C CA . ASN A 1 97 ? -17.499 2.673 18.011 1.00 96.00 97 ASN A CA 1
ATOM 817 C C . ASN A 1 97 ? -18.437 3.313 16.974 1.00 96.00 97 ASN A C 1
ATOM 819 O O . ASN A 1 97 ? -19.644 3.114 17.056 1.00 96.00 97 ASN A O 1
ATOM 823 N N . SER A 1 98 ? -17.907 4.064 16.005 1.00 94.69 98 SER A N 1
ATOM 824 C CA . SER A 1 98 ? -18.714 4.779 15.009 1.00 94.69 98 SER A CA 1
ATOM 825 C C . SER A 1 98 ? -19.392 3.870 13.983 1.00 94.69 98 SER A C 1
ATOM 827 O O . SER A 1 98 ? -20.344 4.294 13.328 1.00 94.69 98 SER A O 1
ATOM 829 N N . ARG A 1 99 ? -18.914 2.628 13.829 1.00 94.88 99 ARG A N 1
ATOM 830 C CA . ARG A 1 99 ? -19.437 1.652 12.868 1.00 94.88 99 ARG A CA 1
ATOM 831 C C . ARG A 1 99 ? -19.522 0.267 13.495 1.00 94.88 99 ARG A C 1
ATOM 833 O O . ARG A 1 99 ? -18.611 -0.151 14.207 1.00 94.88 99 ARG A O 1
ATOM 840 N N . LEU A 1 100 ? -20.594 -0.463 13.198 1.00 95.00 100 LEU A N 1
ATOM 841 C CA . LEU A 1 100 ? -20.786 -1.832 13.691 1.00 95.00 100 LEU A CA 1
ATOM 842 C C . LEU A 1 100 ? -19.796 -2.804 13.037 1.00 95.00 100 LEU A C 1
ATOM 844 O O . LEU A 1 100 ? -19.338 -3.750 13.667 1.00 95.00 100 LEU A O 1
ATOM 848 N N . GLU A 1 101 ? -19.398 -2.539 11.794 1.00 95.62 101 GLU A N 1
ATOM 849 C CA . GLU A 1 101 ? -18.492 -3.382 11.018 1.00 95.62 101 GLU A CA 1
ATOM 850 C C . GLU A 1 101 ? -17.120 -3.522 11.681 1.00 95.62 101 GLU A C 1
ATOM 852 O O . GLU A 1 101 ? -16.522 -4.597 11.630 1.00 95.62 101 GLU A O 1
ATOM 857 N N . TYR A 1 102 ? -16.646 -2.464 12.345 1.00 95.75 102 TYR A N 1
ATOM 858 C CA . TYR A 1 102 ? -15.392 -2.479 13.095 1.00 95.75 102 TYR A CA 1
ATOM 859 C C . TYR A 1 102 ? -15.468 -3.366 14.331 1.00 95.75 102 TYR A C 1
ATOM 861 O O . TYR A 1 102 ? -14.465 -3.974 14.696 1.00 95.75 102 TYR A O 1
ATOM 869 N N . GLN A 1 103 ? -16.653 -3.493 14.928 1.00 94.44 103 GLN A N 1
ATOM 870 C CA . GLN A 1 103 ? -16.859 -4.223 16.176 1.00 94.44 103 GLN A CA 1
ATOM 871 C C . GLN A 1 103 ? -16.791 -5.746 16.009 1.00 94.44 103 GLN A C 1
ATOM 873 O O . GLN A 1 103 ? -16.600 -6.455 16.994 1.00 94.44 103 GLN A O 1
ATOM 878 N N . HIS A 1 104 ? -16.852 -6.259 14.774 1.00 92.56 104 HIS A N 1
ATOM 879 C CA . HIS A 1 104 ? -16.538 -7.665 14.479 1.00 92.56 104 HIS A CA 1
ATOM 880 C C . HIS A 1 104 ? -15.068 -8.016 14.746 1.00 92.56 104 HIS A C 1
ATOM 882 O O . HIS A 1 104 ? -14.709 -9.191 14.827 1.00 92.56 104 HIS A O 1
ATOM 888 N N . PHE A 1 105 ? -14.206 -7.006 14.865 1.00 93.12 105 PHE A N 1
ATOM 889 C CA . PHE A 1 105 ? -12.795 -7.166 15.165 1.00 93.12 105 PHE A CA 1
ATOM 890 C C . PHE A 1 105 ? -12.511 -6.691 16.578 1.00 93.12 105 PHE A C 1
ATOM 892 O O . PHE A 1 105 ? -13.037 -5.687 17.034 1.00 93.12 105 PHE A O 1
ATOM 899 N N . ASN A 1 106 ? -11.581 -7.350 17.263 1.00 93.12 106 ASN A N 1
ATOM 900 C CA . ASN A 1 106 ? -11.116 -6.857 18.553 1.00 93.12 106 ASN A CA 1
ATOM 901 C C . ASN A 1 106 ? -10.528 -5.442 18.414 1.00 93.12 106 ASN A C 1
ATOM 903 O O . ASN A 1 106 ? -9.707 -5.190 17.530 1.00 93.12 106 ASN A O 1
ATOM 907 N N . LEU A 1 107 ? -10.841 -4.545 19.355 1.00 94.62 107 LEU A N 1
ATOM 908 C CA . LEU A 1 107 ? -10.355 -3.155 19.358 1.00 94.62 107 LEU A CA 1
ATOM 909 C C . LEU A 1 107 ? -8.830 -3.043 19.178 1.00 94.62 107 LEU A C 1
ATOM 911 O O . LEU A 1 107 ? -8.334 -2.141 18.502 1.00 94.62 107 LEU A O 1
ATOM 915 N N . ARG A 1 108 ? -8.062 -3.971 19.765 1.00 94.31 108 ARG A N 1
ATOM 916 C CA . ARG A 1 108 ? -6.600 -4.033 19.596 1.00 94.31 108 ARG A CA 1
ATOM 917 C C . ARG A 1 108 ? -6.198 -4.279 18.138 1.00 94.31 108 ARG A C 1
ATOM 919 O O . ARG A 1 108 ? -5.273 -3.628 17.656 1.00 94.31 108 ARG A O 1
ATOM 926 N N . VAL A 1 109 ? -6.885 -5.197 17.460 1.00 92.75 109 VAL A N 1
ATOM 927 C CA . VAL A 1 109 ? -6.657 -5.543 16.049 1.00 92.75 109 VAL A CA 1
ATOM 928 C C . VAL A 1 109 ? -7.031 -4.359 15.164 1.00 92.75 109 VAL A C 1
ATOM 930 O O . VAL A 1 109 ? -6.204 -3.912 14.372 1.00 92.75 109 VAL A O 1
ATOM 933 N N . PHE A 1 110 ? -8.209 -3.768 15.388 1.00 95.50 110 PHE A N 1
ATOM 934 C CA . PHE A 1 110 ? -8.658 -2.576 14.668 1.00 95.50 110 PHE A CA 1
ATOM 935 C C . PHE A 1 110 ? -7.643 -1.429 14.760 1.00 95.50 110 PHE A C 1
ATOM 937 O O . PHE A 1 110 ? -7.200 -0.901 13.742 1.00 95.50 110 PHE A O 1
ATOM 944 N N . ARG A 1 111 ? -7.185 -1.087 15.974 1.00 96.00 111 ARG A N 1
ATOM 945 C CA . ARG A 1 111 ? -6.149 -0.055 16.174 1.00 96.00 111 ARG A CA 1
ATOM 946 C C . ARG A 1 111 ? -4.873 -0.362 15.390 1.00 96.00 111 ARG A C 1
ATOM 948 O O . ARG A 1 111 ? -4.275 0.552 14.826 1.00 96.00 111 ARG A O 1
ATOM 955 N N . GLY A 1 112 ? -4.461 -1.630 15.356 1.00 96.00 112 GLY A N 1
ATOM 956 C CA . GLY A 1 112 ? -3.328 -2.085 14.554 1.00 96.00 112 GLY A CA 1
ATOM 957 C C . GLY A 1 112 ? -3.508 -1.756 13.072 1.00 96.00 112 GLY A C 1
ATOM 958 O O . GLY A 1 112 ? -2.608 -1.174 12.465 1.00 96.00 112 GLY A O 1
ATOM 959 N N . HIS A 1 113 ? -4.684 -2.041 12.516 1.00 95.62 113 HIS A N 1
ATOM 960 C CA . HIS A 1 113 ? -4.993 -1.749 11.117 1.00 95.62 113 HIS A CA 1
ATOM 961 C C . HIS A 1 113 ? -5.100 -0.252 10.8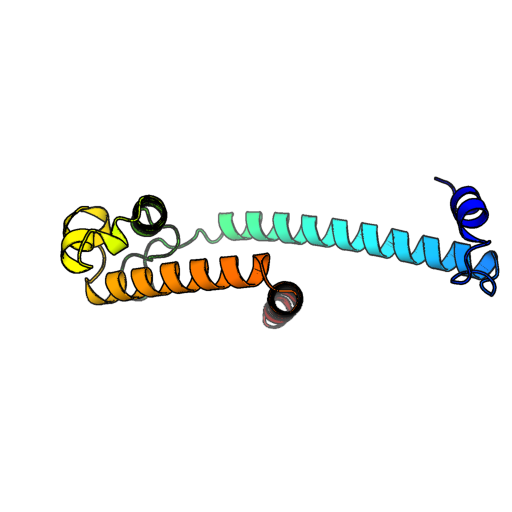13 1.00 95.62 113 HIS A C 1
ATOM 963 O O . HIS A 1 113 ? -4.597 0.176 9.776 1.00 95.62 113 HIS A O 1
ATOM 969 N N . VAL A 1 114 ? -5.612 0.570 11.739 1.00 95.81 114 VAL A N 1
ATOM 970 C CA . VAL A 1 114 ? -5.554 2.041 11.615 1.00 95.81 114 VAL A CA 1
ATOM 971 C C . VAL A 1 114 ? -4.109 2.507 11.428 1.00 95.81 114 VAL A C 1
ATOM 973 O O . VAL A 1 114 ? -3.805 3.244 10.492 1.00 95.81 114 VAL A O 1
ATOM 976 N N . TYR A 1 115 ? -3.177 2.048 12.269 1.00 95.50 115 TYR A N 1
ATOM 977 C CA . TYR A 1 115 ? -1.768 2.431 12.125 1.00 95.50 115 TYR A CA 1
ATOM 978 C C . TYR A 1 115 ? -1.134 1.918 10.829 1.00 95.50 115 TYR A C 1
ATOM 980 O O . TYR A 1 115 ? -0.338 2.635 10.217 1.00 95.50 115 TYR A O 1
ATOM 988 N N . GLN A 1 116 ? -1.466 0.696 10.408 1.00 95.25 116 GLN A N 1
ATOM 989 C CA . GLN A 1 116 ? -0.977 0.132 9.149 1.00 95.25 116 GLN A CA 1
ATOM 990 C C . GLN A 1 116 ? -1.436 0.961 7.947 1.00 95.25 116 GLN A C 1
ATOM 992 O O . GLN A 1 116 ? -0.605 1.296 7.103 1.00 95.25 116 GLN A O 1
ATOM 997 N N . GLU A 1 117 ? -2.710 1.355 7.904 1.00 95.56 117 GLU A N 1
ATOM 998 C CA . GLU A 1 117 ? -3.265 2.168 6.819 1.00 95.56 117 GLU A CA 1
ATOM 999 C C . GLU A 1 117 ? -2.594 3.549 6.758 1.00 95.56 117 GLU A C 1
ATOM 1001 O O . GLU A 1 117 ? -2.126 3.983 5.704 1.00 95.56 117 GLU A O 1
ATOM 1006 N N . LEU A 1 118 ? -2.396 4.206 7.905 1.00 94.06 118 LEU A N 1
ATOM 1007 C CA . LEU A 1 118 ? -1.672 5.482 7.954 1.00 94.06 118 LEU A CA 1
ATOM 1008 C C . LEU A 1 118 ? -0.216 5.351 7.500 1.00 94.06 118 LEU A C 1
ATOM 1010 O O . LEU A 1 118 ? 0.301 6.209 6.778 1.00 94.06 118 LEU A O 1
ATOM 1014 N N . LYS A 1 119 ? 0.464 4.271 7.900 1.00 93.62 119 LYS A N 1
ATOM 1015 C CA . LYS A 1 119 ? 1.838 3.995 7.469 1.00 93.62 119 LYS A CA 1
ATOM 1016 C C . LYS A 1 119 ? 1.901 3.749 5.961 1.00 93.62 119 LYS A C 1
ATOM 1018 O O . LYS A 1 119 ? 2.789 4.296 5.307 1.00 93.62 119 LYS A O 1
ATOM 1023 N N . LYS A 1 120 ? 0.950 2.989 5.408 1.00 92.44 120 LYS A N 1
ATOM 1024 C CA . LYS A 1 120 ? 0.794 2.753 3.965 1.00 92.44 120 LYS A CA 1
ATOM 1025 C C . LYS A 1 120 ? 0.617 4.074 3.219 1.00 92.44 120 LYS A C 1
ATOM 1027 O O . LYS A 1 120 ? 1.363 4.324 2.277 1.00 92.44 120 LYS A O 1
ATOM 1032 N N . ARG A 1 121 ? -0.260 4.973 3.675 1.00 91.00 121 ARG A N 1
ATOM 1033 C CA . ARG A 1 121 ? -0.465 6.294 3.047 1.00 91.00 121 ARG A CA 1
ATOM 1034 C C . ARG A 1 121 ? 0.778 7.174 3.071 1.00 91.00 121 ARG A C 1
ATOM 1036 O O . ARG A 1 121 ? 1.164 7.710 2.033 1.00 91.00 121 ARG A O 1
ATOM 1043 N N . LYS A 1 122 ? 1.455 7.269 4.220 1.00 89.19 122 LYS A N 1
ATOM 1044 C CA . LYS A 1 122 ? 2.729 8.002 4.336 1.00 89.19 122 LYS A CA 1
ATOM 1045 C C . LYS A 1 122 ? 3.788 7.437 3.391 1.00 89.19 122 LYS A C 1
ATOM 1047 O O . LYS A 1 122 ? 4.488 8.196 2.725 1.00 89.19 122 LYS A O 1
ATOM 1052 N N . PHE A 1 123 ? 3.880 6.113 3.300 1.00 86.69 123 PHE A N 1
ATOM 1053 C CA . PHE A 1 123 ? 4.806 5.447 2.393 1.00 86.69 123 PHE A CA 1
ATOM 1054 C C . PHE A 1 123 ? 4.465 5.710 0.919 1.00 86.69 123 PHE A C 1
ATOM 1056 O O . PHE A 1 123 ? 5.349 6.066 0.146 1.00 86.69 123 PHE A O 1
ATOM 1063 N N . LEU A 1 124 ? 3.190 5.626 0.529 1.00 86.12 124 LEU A N 1
ATOM 1064 C CA . LEU A 1 124 ? 2.748 5.944 -0.832 1.00 86.12 124 LEU A CA 1
ATOM 1065 C C . LEU A 1 124 ? 3.042 7.403 -1.201 1.00 86.12 124 LEU A C 1
ATOM 1067 O O . LEU A 1 124 ? 3.512 7.669 -2.308 1.00 86.12 124 LEU A O 1
ATOM 1071 N N . ALA A 1 125 ? 2.819 8.342 -0.278 1.00 85.94 125 ALA A N 1
ATOM 1072 C CA . ALA A 1 125 ? 3.184 9.742 -0.469 1.00 85.94 125 ALA A CA 1
ATOM 1073 C C . ALA A 1 125 ? 4.701 9.899 -0.674 1.00 85.94 125 ALA A C 1
ATOM 1075 O O . ALA A 1 125 ? 5.123 10.513 -1.653 1.00 85.94 125 ALA A O 1
ATOM 1076 N N . TYR A 1 126 ? 5.520 9.266 0.173 1.00 83.44 126 TYR A N 1
ATOM 1077 C CA . TYR A 1 126 ? 6.981 9.244 0.038 1.00 83.44 126 TYR A CA 1
ATOM 1078 C C . TYR A 1 126 ? 7.450 8.664 -1.309 1.00 83.44 126 TYR A C 1
ATOM 1080 O O . TYR A 1 126 ? 8.350 9.219 -1.948 1.00 83.44 126 TYR A O 1
ATOM 1088 N N . CYS A 1 127 ? 6.827 7.576 -1.771 1.00 80.56 127 CYS A N 1
ATOM 1089 C CA . CYS A 1 127 ? 7.116 6.960 -3.067 1.00 80.56 127 CYS A CA 1
ATOM 1090 C C . CYS A 1 127 ? 6.778 7.870 -4.253 1.00 80.56 127 CYS A C 1
ATOM 1092 O O . CYS A 1 127 ? 7.485 7.840 -5.258 1.00 80.56 127 CYS A O 1
ATOM 1094 N N . LYS A 1 128 ? 5.727 8.692 -4.147 1.00 78.06 128 LYS A N 1
ATOM 1095 C CA . LYS A 1 128 ? 5.348 9.645 -5.200 1.00 78.06 128 LYS A CA 1
ATOM 1096 C C . LYS A 1 128 ? 6.292 10.849 -5.255 1.00 78.06 128 LYS A C 1
ATOM 1098 O O . LYS A 1 128 ? 6.656 11.280 -6.351 1.00 78.06 128 LYS A O 1
ATOM 1103 N N . THR A 1 129 ? 6.697 11.376 -4.100 1.00 77.94 129 THR A N 1
ATOM 1104 C CA . THR A 1 129 ? 7.419 12.656 -4.008 1.00 77.94 129 THR A CA 1
ATOM 1105 C C . THR A 1 129 ? 8.936 12.527 -4.115 1.00 77.94 129 THR A C 1
ATOM 1107 O O . THR A 1 129 ? 9.584 13.451 -4.599 1.00 77.94 129 THR A O 1
ATOM 1110 N N . THR A 1 130 ? 9.533 11.396 -3.724 1.00 75.44 130 THR A N 1
ATOM 1111 C CA . THR A 1 130 ? 11.000 11.271 -3.649 1.00 75.44 130 THR A CA 1
ATOM 1112 C C . THR A 1 130 ? 11.585 10.368 -4.740 1.00 75.44 130 THR A C 1
ATOM 1114 O O . THR A 1 130 ? 11.040 9.312 -5.060 1.00 75.44 130 THR A O 1
ATOM 1117 N N . LYS A 1 131 ? 12.748 10.747 -5.298 1.00 66.81 131 LYS A N 1
ATOM 1118 C CA . LYS A 1 131 ? 13.494 9.928 -6.280 1.00 66.81 131 LYS A CA 1
ATOM 1119 C C . LYS A 1 131 ? 13.848 8.544 -5.706 1.00 66.81 131 LYS A C 1
ATOM 1121 O O . LYS A 1 131 ? 13.616 7.529 -6.354 1.00 66.81 131 LYS A O 1
ATOM 1126 N N . ARG A 1 132 ? 14.267 8.510 -4.436 1.00 65.38 132 ARG A N 1
ATOM 1127 C CA . ARG A 1 132 ? 14.562 7.289 -3.668 1.00 65.38 132 ARG A CA 1
ATOM 1128 C C . ARG A 1 132 ? 13.320 6.430 -3.403 1.00 65.38 132 ARG A C 1
ATOM 1130 O O . ARG A 1 132 ? 13.405 5.210 -3.433 1.00 65.38 132 ARG A O 1
ATOM 1137 N N . GLY A 1 133 ? 12.156 7.041 -3.191 1.00 66.25 133 GLY A N 1
ATOM 1138 C CA . GLY A 1 133 ? 10.887 6.330 -3.048 1.00 66.25 133 GLY A CA 1
ATOM 1139 C C . GLY A 1 133 ? 10.411 5.675 -4.349 1.00 66.25 133 GLY A C 1
ATOM 1140 O O . GLY A 1 133 ? 9.886 4.562 -4.305 1.00 66.25 133 GLY A O 1
ATOM 1141 N N . LYS A 1 134 ? 10.663 6.305 -5.506 1.00 67.00 134 LYS A N 1
ATOM 1142 C CA . LYS A 1 134 ? 10.442 5.699 -6.833 1.00 67.00 134 LYS A CA 1
ATOM 1143 C C . LYS A 1 134 ? 11.376 4.508 -7.071 1.00 67.00 134 LYS A C 1
ATOM 1145 O O . LYS A 1 134 ? 10.924 3.461 -7.526 1.00 67.00 134 LYS A O 1
ATOM 1150 N N . GLU A 1 135 ? 12.652 4.640 -6.706 1.00 66.94 135 GLU A N 1
ATOM 1151 C CA . GLU A 1 135 ? 13.642 3.554 -6.766 1.00 66.94 135 GLU A CA 1
ATOM 1152 C C . GLU A 1 135 ? 13.278 2.390 -5.829 1.00 66.94 135 GLU A C 1
ATOM 1154 O O . GLU A 1 135 ? 13.335 1.236 -6.244 1.00 66.94 135 GLU A O 1
ATOM 1159 N N . TYR A 1 136 ? 12.826 2.671 -4.602 1.00 67.50 136 TYR A N 1
ATOM 1160 C CA . TYR A 1 136 ? 12.391 1.647 -3.647 1.00 67.50 136 TYR A CA 1
ATOM 1161 C C . TYR A 1 136 ? 11.095 0.953 -4.090 1.00 67.50 136 TYR A C 1
ATOM 1163 O O . TYR A 1 136 ? 10.969 -0.261 -3.957 1.00 67.50 136 TYR A O 1
ATOM 1171 N N . GLY A 1 137 ? 10.146 1.694 -4.673 1.00 64.81 137 GLY A N 1
ATOM 1172 C CA . GLY A 1 137 ? 8.954 1.117 -5.302 1.00 64.81 137 GLY A CA 1
ATOM 1173 C C . GLY A 1 137 ? 9.314 0.187 -6.465 1.00 64.81 137 GLY A C 1
ATOM 1174 O O . GLY A 1 137 ? 8.789 -0.921 -6.556 1.00 64.81 137 GLY A O 1
ATOM 1175 N N . ALA A 1 138 ? 10.273 0.588 -7.305 1.00 65.44 138 ALA A N 1
ATOM 1176 C CA . ALA A 1 138 ? 10.806 -0.256 -8.373 1.00 65.44 138 ALA A CA 1
ATOM 1177 C C . ALA A 1 138 ? 11.541 -1.497 -7.826 1.00 65.44 138 ALA A C 1
ATOM 1179 O O . ALA A 1 138 ? 11.353 -2.596 -8.346 1.00 65.44 138 ALA A O 1
ATOM 1180 N N . GLN A 1 139 ? 12.321 -1.357 -6.750 1.00 67.25 139 GLN A N 1
ATOM 1181 C CA . GLN A 1 139 ? 12.983 -2.477 -6.070 1.00 67.25 139 GLN A CA 1
ATOM 1182 C C . GLN A 1 139 ? 11.977 -3.443 -5.438 1.00 67.25 139 GLN A C 1
ATOM 1184 O O . GLN A 1 139 ? 12.129 -4.649 -5.601 1.00 67.25 139 GLN A O 1
ATOM 1189 N N . GLN A 1 140 ? 10.923 -2.949 -4.784 1.00 65.56 140 GLN A N 1
ATOM 1190 C CA . GLN A 1 140 ? 9.887 -3.808 -4.209 1.00 65.56 140 GLN A CA 1
ATOM 1191 C C . GLN A 1 140 ? 9.064 -4.528 -5.272 1.00 65.56 140 GLN A C 1
ATOM 1193 O O . GLN A 1 140 ? 8.742 -5.698 -5.102 1.00 65.56 140 GLN A O 1
ATOM 1198 N N . LEU A 1 141 ? 8.797 -3.891 -6.414 1.00 66.12 141 LEU A N 1
ATOM 1199 C CA . LEU A 1 141 ? 8.211 -4.579 -7.567 1.00 66.12 141 LEU A CA 1
ATOM 1200 C C . LEU A 1 141 ? 9.105 -5.727 -8.059 1.00 66.12 141 LEU A C 1
ATOM 1202 O O . LEU A 1 141 ? 8.598 -6.795 -8.394 1.00 66.12 141 LEU A O 1
ATOM 1206 N N . ILE A 1 142 ? 10.429 -5.542 -8.067 1.00 75.25 142 ILE A N 1
ATOM 1207 C CA . ILE A 1 142 ? 11.387 -6.600 -8.424 1.00 75.25 142 ILE A CA 1
ATOM 1208 C C . ILE A 1 142 ? 11.408 -7.709 -7.361 1.00 75.25 142 ILE A C 1
ATOM 1210 O O . ILE A 1 142 ? 11.417 -8.882 -7.724 1.00 75.25 142 ILE A O 1
ATOM 1214 N N . ILE A 1 143 ? 11.394 -7.363 -6.071 1.00 75.44 143 ILE A N 1
ATOM 1215 C CA . ILE A 1 143 ? 11.387 -8.327 -4.958 1.00 75.44 143 ILE A CA 1
ATOM 1216 C C . ILE A 1 143 ? 10.092 -9.141 -4.956 1.00 75.44 143 ILE A C 1
ATOM 1218 O O . ILE A 1 143 ? 10.160 -10.364 -4.940 1.00 75.44 143 ILE A O 1
ATOM 1222 N N . ASN A 1 144 ? 8.928 -8.498 -5.055 1.00 71.62 144 ASN A N 1
ATOM 1223 C CA . ASN A 1 144 ? 7.632 -9.178 -5.121 1.00 71.62 144 ASN A CA 1
ATOM 1224 C C . ASN A 1 144 ? 7.542 -10.093 -6.343 1.00 71.62 144 ASN A C 1
ATOM 1226 O O . ASN A 1 144 ? 7.020 -11.198 -6.248 1.00 71.62 144 ASN A O 1
ATOM 1230 N N . LYS A 1 145 ? 8.104 -9.668 -7.478 1.00 70.88 145 LYS A N 1
ATOM 1231 C CA . LYS A 1 145 ? 8.188 -10.501 -8.678 1.00 70.88 145 LYS A CA 1
ATOM 1232 C C . LYS A 1 145 ? 9.081 -11.728 -8.478 1.00 70.88 145 LYS A C 1
ATOM 1234 O O . LYS A 1 145 ? 8.689 -12.816 -8.875 1.00 70.88 145 LYS A O 1
ATOM 1239 N N . ARG A 1 146 ? 10.245 -11.564 -7.840 1.00 75.38 146 ARG A N 1
ATOM 1240 C CA . ARG A 1 146 ? 11.147 -12.677 -7.489 1.00 75.38 146 ARG A CA 1
ATOM 1241 C C . ARG A 1 146 ? 10.534 -13.614 -6.451 1.00 75.38 146 ARG A C 1
ATOM 1243 O O . ARG A 1 146 ? 10.751 -14.813 -6.514 1.00 75.38 146 ARG A O 1
ATOM 1250 N N . ARG A 1 147 ? 9.765 -13.072 -5.508 1.00 69.31 147 ARG A N 1
ATOM 1251 C CA . ARG A 1 147 ? 9.053 -13.841 -4.487 1.00 69.31 147 ARG A CA 1
ATOM 1252 C C . ARG A 1 147 ? 7.921 -14.665 -5.097 1.00 69.31 147 ARG A C 1
ATOM 1254 O O . ARG A 1 147 ? 7.860 -15.853 -4.835 1.00 69.31 147 ARG A O 1
ATOM 1261 N N . ALA A 1 148 ? 7.122 -14.076 -5.985 1.00 66.25 148 ALA A N 1
ATOM 1262 C CA . ALA A 1 148 ? 6.127 -14.810 -6.768 1.00 66.25 148 ALA A CA 1
ATOM 1263 C C . ALA A 1 148 ? 6.768 -15.897 -7.656 1.00 66.25 148 ALA A C 1
ATOM 1265 O O . ALA A 1 148 ? 6.189 -16.955 -7.864 1.00 66.25 148 ALA A O 1
ATOM 1266 N N . GLU A 1 149 ? 7.979 -15.651 -8.167 1.00 73.12 149 GLU A N 1
ATOM 1267 C CA . GLU A 1 149 ? 8.770 -16.648 -8.902 1.00 73.12 149 GLU A CA 1
ATOM 1268 C C . GLU A 1 149 ? 9.279 -17.793 -8.010 1.00 73.12 149 GLU A C 1
ATOM 1270 O O . GLU A 1 149 ? 9.334 -18.927 -8.474 1.00 73.12 149 GLU A O 1
ATOM 1275 N N . ALA A 1 150 ? 9.628 -17.516 -6.750 1.00 66.88 150 ALA A N 1
ATOM 1276 C CA . ALA A 1 150 ? 10.122 -18.509 -5.794 1.00 66.88 150 ALA A CA 1
ATOM 1277 C C . ALA A 1 150 ? 8.994 -19.343 -5.161 1.00 66.88 150 ALA A C 1
ATOM 1279 O O . ALA A 1 150 ? 9.110 -20.564 -5.088 1.00 66.88 150 ALA A O 1
ATOM 1280 N N . GLU A 1 151 ? 7.879 -18.710 -4.783 1.00 63.12 151 GLU A N 1
ATOM 1281 C CA . GLU A 1 151 ? 6.686 -19.383 -4.242 1.00 63.12 151 GLU A CA 1
ATOM 1282 C C . GLU A 1 151 ? 6.051 -20.327 -5.286 1.00 63.12 151 GLU A C 1
ATOM 1284 O O . GLU A 1 151 ? 5.498 -21.361 -4.930 1.00 63.12 151 GLU A O 1
ATOM 1289 N N . GLY A 1 152 ? 6.218 -20.039 -6.584 1.00 54.59 152 GLY A N 1
ATOM 1290 C CA . GLY A 1 152 ? 5.862 -20.954 -7.675 1.00 54.59 152 GLY A CA 1
ATOM 1291 C C . GLY A 1 152 ? 6.831 -22.127 -7.895 1.00 54.59 152 GLY A C 1
ATOM 1292 O O . GLY A 1 152 ? 6.537 -22.986 -8.720 1.00 54.59 152 GLY A O 1
ATOM 1293 N N . SER A 1 153 ? 7.975 -22.175 -7.200 1.00 51.16 153 SER A N 1
ATOM 1294 C CA . SER A 1 153 ? 8.967 -23.263 -7.303 1.00 51.16 153 SER A CA 1
ATOM 1295 C C . SER A 1 153 ? 8.954 -24.236 -6.119 1.00 51.16 153 SER A C 1
ATOM 1297 O O . SER A 1 153 ? 9.389 -25.369 -6.275 1.00 51.16 153 SER A O 1
ATOM 1299 N N . GLU A 1 154 ? 8.423 -23.830 -4.960 1.00 43.75 154 GLU A N 1
ATOM 1300 C CA . GLU A 1 154 ? 8.339 -24.665 -3.744 1.00 43.75 154 GLU A CA 1
ATOM 1301 C C . GLU A 1 154 ? 7.100 -25.581 -3.702 1.00 43.75 154 GLU A C 1
ATOM 1303 O O . GLU A 1 154 ? 6.946 -26.369 -2.774 1.00 43.75 154 GLU A O 1
ATOM 1308 N N . GLN A 1 155 ? 6.219 -25.509 -4.706 1.00 43.50 155 GLN A N 1
ATOM 1309 C CA . GLN A 1 155 ? 5.095 -26.441 -4.886 1.00 43.50 155 GLN A CA 1
ATOM 1310 C C . GLN A 1 155 ? 5.351 -27.509 -5.970 1.00 43.50 155 GLN A C 1
ATOM 1312 O O . GLN A 1 155 ? 4.409 -28.175 -6.399 1.00 43.50 155 GLN A O 1
ATOM 1317 N N . SER A 1 156 ? 6.600 -27.659 -6.433 1.00 38.19 156 SER A N 1
ATOM 1318 C CA . SER A 1 156 ? 7.044 -28.757 -7.312 1.00 38.19 156 SER A CA 1
ATOM 1319 C C . SER A 1 156 ? 7.814 -29.822 -6.543 1.00 38.19 156 SER A C 1
ATOM 1321 O O . SER A 1 156 ? 8.609 -29.442 -5.657 1.00 38.19 156 SER A O 1
#

Mean predicted aligned error: 12.0 Å